Protein AF-A0A1I4F0L1-F1 (afdb_monomer_lite)

Sequence (106 aa):
MKKIIIKILAKFIELRTKWRGNLPHFRRAVRKAERLASGNGNQKGKRTYVYFIGGKYRTLNRKDIQALKNAGVLKRNMNVAAMSKICLYDTLTKVNSHPQFKKAKL

Structure (mmCIF, N/CA/C/O backbone):
data_AF-A0A1I4F0L1-F1
#
_entry.id   AF-A0A1I4F0L1-F1
#
loop_
_atom_site.group_PDB
_atom_site.id
_atom_site.type_symbol
_atom_site.label_atom_id
_atom_site.label_alt_id
_atom_site.label_comp_id
_atom_site.label_asym_id
_atom_site.label_entity_id
_atom_site.label_seq_id
_atom_site.pdbx_PDB_ins_code
_atom_site.Cartn_x
_atom_site.Cartn_y
_atom_site.Cartn_z
_atom_site.occupancy
_atom_site.B_iso_or_equiv
_atom_site.auth_seq_id
_atom_site.auth_comp_id
_atom_site.auth_asym_id
_atom_site.auth_atom_id
_atom_site.pdbx_PDB_model_num
ATOM 1 N N . MET A 1 1 ? -21.533 -31.448 -3.443 1.00 60.84 1 MET A N 1
ATOM 2 C CA . MET A 1 1 ? -21.888 -30.174 -4.121 1.00 60.84 1 MET A CA 1
ATOM 3 C C . MET A 1 1 ? -21.211 -28.931 -3.527 1.00 60.84 1 MET A C 1
ATOM 5 O O . MET A 1 1 ? -20.492 -28.269 -4.264 1.00 60.84 1 MET A O 1
ATOM 9 N N . LYS A 1 2 ? -21.318 -28.636 -2.217 1.00 70.12 2 LYS A N 1
ATOM 10 C CA . LYS A 1 2 ? -20.680 -27.446 -1.589 1.00 70.12 2 LYS A CA 1
ATOM 11 C C . LYS A 1 2 ? -19.169 -27.300 -1.867 1.00 70.12 2 LYS A C 1
ATOM 13 O O . LYS A 1 2 ? -18.706 -26.212 -2.187 1.00 70.12 2 LYS A O 1
ATOM 18 N N . LYS A 1 3 ? -18.405 -28.402 -1.828 1.00 78.19 3 LYS A N 1
ATOM 19 C CA . LYS A 1 3 ? -16.950 -28.402 -2.100 1.00 78.19 3 LYS A CA 1
ATOM 20 C C . LYS A 1 3 ? -16.591 -28.001 -3.542 1.00 78.19 3 LYS A C 1
ATOM 22 O O . LYS A 1 3 ? -15.568 -27.360 -3.750 1.00 78.19 3 LYS A O 1
ATOM 27 N N . ILE A 1 4 ? -17.423 -28.356 -4.525 1.00 84.94 4 ILE A N 1
ATOM 28 C CA . ILE A 1 4 ? -17.203 -28.013 -5.941 1.00 84.94 4 ILE A CA 1
ATOM 29 C C . ILE A 1 4 ? -17.465 -26.519 -6.160 1.00 84.94 4 ILE A C 1
ATOM 31 O O . ILE A 1 4 ? -16.632 -25.836 -6.744 1.00 84.94 4 ILE A O 1
ATOM 35 N N . ILE A 1 5 ? -18.557 -25.992 -5.596 1.00 85.50 5 ILE A N 1
ATOM 36 C CA . ILE A 1 5 ? -18.886 -24.559 -5.647 1.00 85.50 5 ILE A CA 1
ATOM 37 C C . ILE A 1 5 ? -17.767 -23.718 -5.013 1.00 85.50 5 ILE A C 1
ATOM 39 O O . ILE A 1 5 ? -17.330 -22.732 -5.602 1.00 85.50 5 ILE A O 1
ATOM 43 N N . ILE A 1 6 ? -17.236 -24.141 -3.858 1.00 86.88 6 ILE A N 1
ATOM 44 C CA . ILE A 1 6 ? -16.102 -23.466 -3.206 1.00 86.88 6 ILE A CA 1
ATOM 45 C C . ILE A 1 6 ? -14.856 -23.470 -4.104 1.00 86.88 6 ILE A C 1
ATOM 47 O O . ILE A 1 6 ? -14.212 -22.433 -4.243 1.00 86.88 6 ILE A O 1
ATOM 51 N N . LYS A 1 7 ? -14.525 -24.597 -4.752 1.00 86.44 7 LYS A N 1
ATOM 52 C CA . LYS A 1 7 ? -13.385 -24.676 -5.685 1.00 86.44 7 LYS A CA 1
ATOM 53 C C . LYS A 1 7 ? -13.552 -23.734 -6.880 1.00 86.44 7 LYS A C 1
ATOM 55 O O . LYS A 1 7 ? -12.600 -23.053 -7.251 1.00 86.44 7 LYS A O 1
ATOM 60 N N . ILE A 1 8 ? -14.754 -23.664 -7.449 1.00 87.00 8 ILE A N 1
ATOM 61 C CA . ILE A 1 8 ? -15.066 -22.773 -8.572 1.00 87.00 8 ILE A CA 1
ATOM 62 C C . ILE A 1 8 ? -14.930 -21.303 -8.146 1.00 87.00 8 ILE A C 1
ATOM 64 O O . ILE A 1 8 ? -14.223 -20.538 -8.800 1.00 87.00 8 ILE A O 1
ATOM 68 N N . LEU A 1 9 ? -15.525 -20.909 -7.015 1.00 84.50 9 LEU A N 1
ATOM 69 C CA . LEU A 1 9 ? -15.406 -19.548 -6.474 1.00 84.50 9 LEU A CA 1
ATOM 70 C C . LEU A 1 9 ? -13.952 -19.175 -6.169 1.00 84.50 9 LEU A C 1
ATOM 72 O O . LEU A 1 9 ? -13.506 -18.086 -6.534 1.00 84.50 9 LEU A O 1
ATOM 76 N N . ALA A 1 10 ? -13.193 -20.086 -5.557 1.00 81.25 10 ALA A N 1
ATOM 77 C CA . ALA A 1 10 ? -11.769 -19.894 -5.313 1.00 81.25 10 ALA A CA 1
ATOM 78 C C . ALA A 1 10 ? -11.008 -19.672 -6.627 1.00 81.25 10 ALA A C 1
ATOM 80 O O . ALA A 1 10 ? -10.186 -18.759 -6.700 1.00 81.25 10 ALA A O 1
ATOM 81 N N . LYS A 1 11 ? -11.339 -20.419 -7.690 1.00 84.06 11 LYS A N 1
ATOM 82 C CA . LYS A 1 11 ? -10.708 -20.255 -9.004 1.00 84.06 11 LYS A CA 1
ATOM 83 C C . LYS A 1 11 ? -11.012 -18.898 -9.634 1.00 84.06 11 LYS A C 1
ATOM 85 O O . LYS A 1 11 ? -10.104 -18.258 -10.159 1.00 84.06 11 LYS A O 1
ATOM 90 N N . PHE A 1 12 ? -12.248 -18.409 -9.527 1.00 81.75 12 PHE A N 1
ATOM 91 C CA . PHE A 1 12 ? -12.607 -17.061 -9.981 1.00 81.75 12 PHE A CA 1
ATOM 92 C C . PHE A 1 12 ? -11.895 -15.962 -9.184 1.00 81.75 12 PHE A C 1
ATOM 94 O O . PHE A 1 12 ? -11.441 -14.974 -9.767 1.00 81.75 12 PHE A O 1
ATOM 101 N N . ILE A 1 13 ? -11.755 -16.127 -7.866 1.00 77.88 13 ILE A N 1
ATOM 102 C CA . ILE A 1 13 ? -11.001 -15.199 -7.012 1.00 77.88 13 ILE A CA 1
ATOM 103 C C . ILE A 1 13 ? -9.513 -15.214 -7.386 1.00 77.88 13 ILE A C 1
ATOM 105 O O . ILE A 1 13 ? -8.911 -14.146 -7.508 1.00 77.88 13 ILE A O 1
ATOM 109 N N . GLU A 1 14 ? -8.931 -16.391 -7.620 1.00 75.75 14 GLU A N 1
ATOM 110 C CA . GLU A 1 14 ? -7.545 -16.574 -8.063 1.00 75.75 14 GLU A CA 1
ATOM 111 C C . GLU A 1 14 ? -7.307 -15.889 -9.415 1.00 75.75 14 GLU A C 1
ATOM 113 O O . GLU A 1 14 ? -6.420 -15.044 -9.529 1.00 75.75 14 GLU A O 1
ATOM 118 N N . LEU A 1 15 ? -8.149 -16.167 -10.417 1.00 71.88 15 LEU A N 1
ATOM 119 C CA . LEU A 1 15 ? -8.101 -15.533 -11.738 1.00 71.88 15 LEU A CA 1
ATOM 120 C C . LEU A 1 15 ? -8.216 -14.013 -11.627 1.00 71.88 15 LEU A C 1
ATOM 122 O O . LEU A 1 15 ? -7.376 -13.287 -12.155 1.00 71.88 15 LEU A O 1
ATOM 126 N N . ARG A 1 16 ? -9.205 -13.509 -10.886 1.00 69.88 16 ARG A N 1
ATOM 127 C CA . ARG A 1 16 ? -9.387 -12.069 -10.663 1.00 69.88 16 ARG A CA 1
ATOM 128 C C . ARG A 1 16 ? -8.170 -11.440 -9.990 1.00 69.88 16 ARG A C 1
ATOM 130 O O . ARG A 1 16 ? -7.791 -10.325 -10.345 1.00 69.88 16 ARG A O 1
ATOM 137 N N . THR A 1 17 ? -7.564 -12.139 -9.038 1.00 68.38 17 THR A N 1
ATOM 138 C CA . THR A 1 17 ? -6.358 -11.696 -8.334 1.00 68.38 17 THR A CA 1
ATOM 139 C C . THR A 1 17 ? -5.152 -11.686 -9.267 1.00 68.38 17 THR A C 1
ATOM 141 O O . THR A 1 17 ? -4.430 -10.698 -9.288 1.00 68.38 17 THR A O 1
ATOM 144 N N . LYS A 1 18 ? -4.986 -12.706 -10.114 1.00 66.56 18 LYS A N 1
ATOM 145 C CA . LYS A 1 18 ? -3.922 -12.796 -11.124 1.00 66.56 18 LYS A CA 1
ATOM 146 C C . LYS A 1 18 ? -4.034 -11.693 -12.180 1.00 66.56 18 LYS A C 1
ATOM 148 O O . LYS A 1 18 ? -3.045 -11.045 -12.502 1.00 66.56 18 LYS A O 1
ATOM 153 N N . TRP A 1 19 ? -5.245 -11.433 -12.672 1.00 63.50 19 TRP A N 1
ATOM 154 C CA . TRP A 1 19 ? -5.505 -10.385 -13.662 1.00 63.50 19 TRP A CA 1
ATOM 155 C C . TRP A 1 19 ? -5.337 -8.978 -13.090 1.00 63.50 19 TRP A C 1
ATOM 157 O O . TRP A 1 19 ? -4.787 -8.103 -13.752 1.00 63.50 19 TRP A O 1
ATOM 167 N N . ARG A 1 20 ? -5.800 -8.737 -11.858 1.00 66.69 20 ARG A N 1
ATOM 168 C CA . ARG A 1 20 ? -5.722 -7.408 -11.232 1.00 66.69 20 ARG A CA 1
ATOM 169 C C . ARG A 1 20 ? -4.405 -7.152 -10.508 1.00 66.69 20 ARG A C 1
ATOM 171 O O . ARG A 1 20 ? -4.068 -5.991 -10.304 1.00 66.69 20 ARG A O 1
ATOM 178 N N . GLY A 1 21 ? -3.678 -8.204 -10.148 1.00 70.56 21 GLY A N 1
ATOM 179 C CA . GLY A 1 21 ? -2.332 -8.195 -9.576 1.00 70.56 21 GLY A CA 1
ATOM 180 C C . GLY A 1 21 ? -1.234 -8.124 -10.639 1.00 70.56 21 GLY A C 1
ATOM 181 O O . GLY A 1 21 ? -0.170 -8.716 -10.471 1.00 70.56 21 GLY A O 1
ATOM 182 N N . ASN A 1 22 ? -1.515 -7.463 -11.765 1.00 80.31 22 ASN A N 1
ATOM 183 C CA . ASN A 1 22 ? -0.576 -7.329 -12.868 1.00 80.31 22 ASN A CA 1
ATOM 184 C C . ASN A 1 22 ? 0.289 -6.060 -12.740 1.00 80.31 22 ASN A C 1
ATOM 186 O O . ASN A 1 22 ? -0.060 -5.070 -12.085 1.00 80.31 22 ASN A O 1
ATOM 190 N N . LEU A 1 23 ? 1.424 -6.082 -13.436 1.00 82.38 23 LEU A N 1
ATOM 191 C CA . LEU A 1 23 ? 2.408 -5.005 -13.437 1.00 82.38 23 LEU A CA 1
ATOM 192 C C . LEU A 1 23 ? 1.856 -3.630 -13.850 1.00 82.38 23 LEU A C 1
ATOM 194 O O . LEU A 1 23 ? 2.175 -2.639 -13.186 1.00 82.38 23 LEU A O 1
ATOM 198 N N . PRO A 1 24 ? 1.040 -3.513 -14.919 1.00 86.00 24 PRO A N 1
ATOM 199 C CA . PRO A 1 24 ? 0.525 -2.216 -15.344 1.00 86.00 24 PRO A CA 1
ATOM 200 C C . PRO A 1 24 ? -0.330 -1.530 -14.277 1.00 86.00 24 PRO A C 1
ATOM 202 O O . PRO A 1 24 ? -0.197 -0.322 -14.065 1.00 86.00 24 PRO A O 1
ATOM 205 N N . HIS A 1 25 ? -1.186 -2.276 -13.572 1.00 87.12 25 HIS A N 1
ATOM 206 C CA . HIS A 1 25 ? -2.002 -1.707 -12.500 1.00 87.12 25 HIS A CA 1
ATOM 207 C C . HIS A 1 25 ? -1.154 -1.291 -11.299 1.00 87.12 25 HIS A C 1
ATOM 209 O O . HIS A 1 25 ? -1.407 -0.230 -10.725 1.00 87.12 25 HIS A O 1
ATOM 215 N N . PHE A 1 26 ? -0.119 -2.067 -10.970 1.00 88.75 26 PHE A N 1
ATOM 216 C CA . PHE A 1 26 ? 0.835 -1.690 -9.936 1.00 88.75 26 PHE A CA 1
ATOM 217 C C . PHE A 1 26 ? 1.563 -0.386 -10.287 1.00 88.75 26 PHE A C 1
ATOM 219 O O . PHE A 1 26 ? 1.530 0.557 -9.501 1.00 88.75 26 PHE A O 1
ATOM 226 N N . ARG A 1 27 ? 2.127 -0.270 -11.499 1.00 89.12 27 ARG A N 1
ATOM 227 C CA . ARG A 1 27 ? 2.796 0.962 -11.967 1.00 89.12 27 ARG A CA 1
ATOM 228 C C . ARG A 1 27 ? 1.868 2.174 -11.900 1.00 89.12 27 ARG A C 1
ATOM 230 O O . ARG A 1 27 ? 2.278 3.242 -11.454 1.00 89.12 27 ARG A O 1
ATOM 237 N N . ARG A 1 28 ? 0.602 2.020 -12.304 1.00 90.62 28 ARG A N 1
ATOM 238 C CA . ARG A 1 28 ? -0.408 3.088 -12.193 1.00 90.62 28 ARG A CA 1
ATOM 239 C C . ARG A 1 28 ? -0.647 3.499 -10.737 1.00 90.62 28 ARG A C 1
ATOM 241 O O . ARG A 1 28 ? -0.762 4.691 -10.461 1.00 90.62 28 ARG A O 1
ATOM 248 N N . ALA A 1 29 ? -0.698 2.540 -9.814 1.00 91.06 29 ALA A N 1
ATOM 249 C CA . ALA A 1 29 ? -0.839 2.821 -8.389 1.00 91.06 29 ALA A CA 1
ATOM 250 C C . ALA A 1 29 ? 0.400 3.528 -7.817 1.00 91.06 29 ALA A C 1
ATOM 252 O O . ALA A 1 29 ? 0.239 4.509 -7.100 1.00 91.06 29 ALA A O 1
ATOM 253 N N . VAL A 1 30 ? 1.613 3.111 -8.188 1.00 91.12 30 VAL A N 1
ATOM 254 C CA . VAL A 1 30 ? 2.860 3.783 -7.780 1.00 91.12 30 VAL A CA 1
ATOM 255 C C . VAL A 1 30 ? 2.892 5.229 -8.269 1.00 91.12 30 VAL A C 1
ATOM 257 O O . VAL A 1 30 ? 3.061 6.132 -7.460 1.00 91.12 30 VAL A O 1
ATOM 260 N N . ARG A 1 31 ? 2.620 5.485 -9.556 1.00 90.62 31 ARG A N 1
ATOM 261 C CA . ARG A 1 31 ? 2.548 6.862 -10.086 1.00 90.62 31 ARG A CA 1
ATOM 262 C C . ARG A 1 31 ? 1.516 7.708 -9.349 1.00 90.62 31 ARG A C 1
ATOM 264 O O . ARG A 1 31 ? 1.747 8.880 -9.074 1.00 90.62 31 ARG A O 1
ATOM 271 N N . LYS A 1 32 ? 0.363 7.117 -9.017 1.00 89.88 32 LYS A N 1
ATOM 272 C CA . LYS A 1 32 ? -0.661 7.794 -8.218 1.00 89.88 32 LYS A CA 1
ATOM 273 C C . LYS A 1 32 ? -0.149 8.102 -6.807 1.00 89.88 32 LYS A C 1
ATOM 275 O O . LYS A 1 32 ? -0.429 9.191 -6.321 1.00 89.88 32 LYS A O 1
ATOM 280 N N . ALA A 1 33 ? 0.575 7.180 -6.171 1.00 89.88 33 ALA A N 1
ATOM 281 C CA . ALA A 1 33 ? 1.171 7.387 -4.853 1.00 89.88 33 ALA A CA 1
ATOM 282 C C . ALA A 1 33 ? 2.213 8.511 -4.879 1.00 89.88 33 ALA A C 1
ATOM 284 O O . ALA A 1 33 ? 2.120 9.419 -4.063 1.00 89.88 33 ALA A O 1
ATOM 285 N N . GLU A 1 34 ? 3.126 8.501 -5.852 1.00 88.94 34 GLU A N 1
ATOM 286 C CA . GLU A 1 34 ? 4.124 9.560 -6.050 1.00 88.94 34 GLU A CA 1
ATOM 287 C C . GLU A 1 34 ? 3.460 10.917 -6.286 1.00 88.94 34 GLU A C 1
ATOM 289 O O . GLU A 1 34 ? 3.819 11.887 -5.634 1.00 88.94 34 GLU A O 1
ATOM 294 N N . ARG A 1 35 ? 2.416 10.983 -7.124 1.00 86.81 35 ARG A N 1
ATOM 295 C CA . ARG A 1 35 ? 1.664 12.227 -7.360 1.00 86.81 35 ARG A CA 1
ATOM 296 C C . ARG A 1 35 ? 0.971 12.751 -6.096 1.00 86.81 35 ARG A C 1
ATOM 298 O O . ARG A 1 35 ? 0.870 13.959 -5.901 1.00 86.81 35 ARG A O 1
ATOM 305 N N . LEU A 1 36 ? 0.449 11.855 -5.256 1.00 85.19 36 LEU A N 1
ATOM 306 C CA . LEU A 1 36 ? -0.161 12.224 -3.974 1.00 85.19 36 LEU A CA 1
ATOM 307 C C . LEU A 1 36 ? 0.896 12.676 -2.957 1.00 85.19 36 LEU A C 1
ATOM 309 O O . LEU A 1 36 ? 0.633 13.597 -2.190 1.00 85.19 36 LEU A O 1
ATOM 313 N N . ALA A 1 37 ? 2.079 12.059 -2.974 1.00 85.94 37 ALA A N 1
ATOM 314 C CA . ALA A 1 37 ? 3.195 12.419 -2.109 1.00 85.94 37 ALA A CA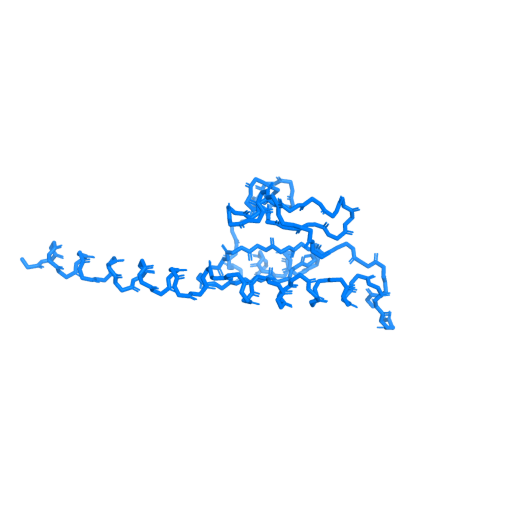 1
ATOM 315 C C . ALA A 1 37 ? 3.850 13.747 -2.520 1.00 85.94 37 ALA A C 1
ATOM 317 O O . ALA A 1 37 ? 4.135 14.568 -1.650 1.00 85.94 37 ALA A O 1
ATOM 318 N N . SER A 1 38 ? 4.036 13.993 -3.821 1.00 80.12 38 SER A N 1
ATOM 319 C CA . SER A 1 38 ? 4.550 15.261 -4.353 1.00 80.12 38 SER A CA 1
ATOM 320 C C . SER A 1 38 ? 3.560 16.405 -4.103 1.00 80.12 38 SER A C 1
ATOM 322 O O . SER A 1 38 ? 3.951 17.468 -3.629 1.00 80.12 38 SER A O 1
ATOM 324 N N . GLY A 1 39 ? 2.269 16.122 -4.315 1.00 67.31 39 GLY A N 1
ATOM 325 C CA . GLY A 1 39 ? 1.104 16.907 -3.914 1.00 67.31 39 GLY A CA 1
ATOM 326 C C . GLY A 1 39 ? 0.896 18.257 -4.611 1.00 67.31 39 GLY A C 1
ATOM 327 O O . GLY A 1 39 ? 1.834 18.904 -5.052 1.00 67.31 39 GLY A O 1
ATOM 328 N N . ASN A 1 40 ? -0.373 18.685 -4.623 1.00 53.31 40 ASN A N 1
ATOM 329 C CA . ASN A 1 40 ? -0.846 20.068 -4.760 1.00 53.31 40 ASN A CA 1
ATOM 330 C C . ASN A 1 40 ? -1.866 20.305 -3.617 1.00 53.31 40 ASN A C 1
ATOM 332 O O . ASN A 1 40 ? -2.696 19.432 -3.351 1.00 53.31 40 ASN A O 1
ATOM 336 N N . GLY A 1 41 ? -1.807 21.444 -2.913 1.00 56.41 41 GLY A N 1
ATOM 337 C CA . GLY A 1 41 ? -2.747 21.802 -1.828 1.00 56.41 41 GLY A CA 1
ATOM 338 C C . GLY A 1 41 ? -2.602 21.008 -0.508 1.00 56.41 41 GLY A C 1
ATOM 339 O O . GLY A 1 41 ? -1.521 20.529 -0.172 1.00 56.41 41 GLY A O 1
ATOM 340 N N . ASN A 1 42 ? -3.700 20.834 0.248 1.00 55.25 42 ASN A N 1
ATOM 341 C CA . ASN A 1 42 ? -3.766 20.273 1.624 1.00 55.25 42 ASN A CA 1
ATOM 342 C C . ASN A 1 42 ? -3.235 18.825 1.820 1.00 55.25 42 ASN A C 1
ATOM 344 O O . ASN A 1 42 ? -3.269 18.275 2.932 1.00 55.25 42 ASN A O 1
ATOM 348 N N . GLN A 1 43 ? -2.767 18.161 0.760 1.00 54.25 43 GLN A N 1
ATOM 349 C CA . GLN A 1 43 ? -2.168 16.819 0.800 1.00 54.25 43 GLN A CA 1
ATOM 350 C C . GLN A 1 43 ? -0.669 16.784 0.456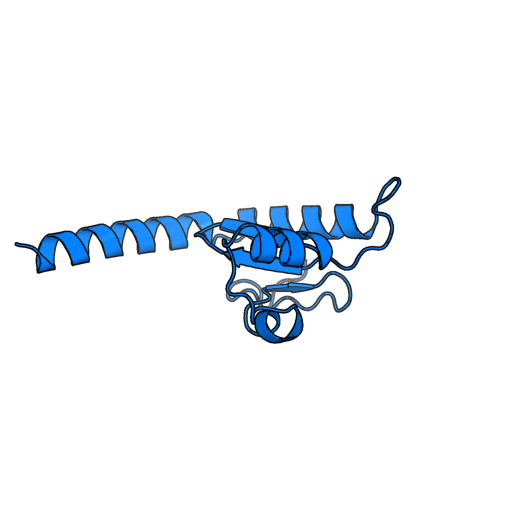 1.00 54.25 43 GLN A C 1
ATOM 352 O O . GLN A 1 43 ? -0.097 15.697 0.435 1.00 54.25 43 GLN A O 1
ATOM 357 N N . LYS A 1 44 ? -0.025 17.943 0.262 1.00 60.06 44 LYS A N 1
ATOM 358 C CA . LYS A 1 44 ? 1.412 18.059 -0.031 1.00 60.06 44 LYS A CA 1
ATOM 359 C C . LYS A 1 44 ? 2.281 17.284 0.968 1.00 60.06 44 LYS A C 1
ATOM 361 O O . LYS A 1 44 ? 2.078 17.381 2.178 1.00 60.06 44 LYS A O 1
ATOM 366 N N . GLY A 1 45 ? 3.237 16.507 0.453 1.00 64.81 45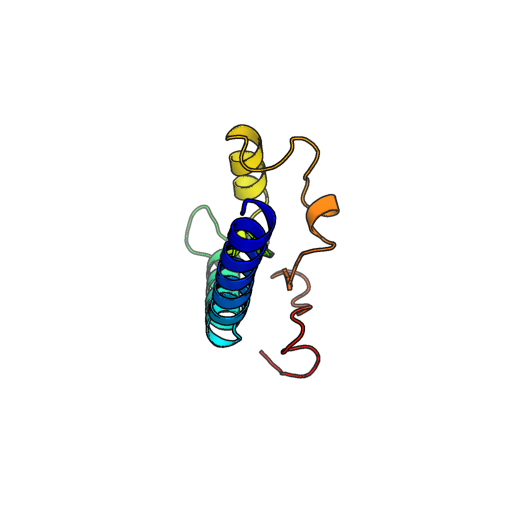 GLY A N 1
ATOM 367 C CA . GLY A 1 45 ? 4.287 15.862 1.247 1.00 64.81 45 GLY A CA 1
ATOM 368 C C . GLY A 1 45 ? 3.849 14.661 2.088 1.00 64.81 45 GLY A C 1
ATOM 369 O O . GLY A 1 45 ? 4.589 14.235 2.975 1.00 64.81 45 GLY A O 1
ATOM 370 N N . LYS A 1 46 ? 2.651 14.099 1.877 1.00 81.12 46 LYS A N 1
ATOM 371 C CA . LYS A 1 46 ? 2.176 12.977 2.703 1.00 81.12 46 LYS A CA 1
ATOM 372 C C . LYS A 1 46 ? 2.694 11.642 2.177 1.00 81.12 46 LYS A C 1
ATOM 374 O O . LYS A 1 46 ? 2.363 11.219 1.070 1.00 81.12 46 LYS A O 1
ATOM 379 N N . ARG A 1 47 ? 3.442 10.935 3.032 1.00 89.25 47 ARG A N 1
ATOM 380 C CA . ARG A 1 47 ? 3.877 9.551 2.791 1.00 89.25 47 ARG A CA 1
ATOM 381 C C . ARG A 1 47 ? 2.674 8.676 2.441 1.00 89.25 47 ARG A C 1
ATOM 383 O O . ARG A 1 47 ? 1.705 8.596 3.204 1.00 89.25 47 ARG A O 1
ATOM 390 N N . THR A 1 48 ? 2.752 8.045 1.277 1.00 91.62 48 THR A N 1
ATOM 391 C CA . THR A 1 48 ? 1.694 7.220 0.704 1.00 91.62 48 THR A CA 1
ATOM 392 C C . THR A 1 48 ? 2.236 5.821 0.447 1.00 91.62 48 THR A C 1
ATOM 394 O O . THR A 1 48 ? 3.392 5.630 0.080 1.00 91.62 48 THR A O 1
ATOM 397 N N . TYR A 1 49 ? 1.382 4.829 0.651 1.00 92.62 49 TYR A N 1
ATOM 398 C CA . TYR A 1 49 ? 1.719 3.419 0.564 1.00 92.62 49 TYR A CA 1
ATOM 399 C C . TYR A 1 49 ? 0.865 2.748 -0.507 1.00 92.62 49 TYR A C 1
ATOM 401 O O . TYR A 1 49 ? -0.310 3.087 -0.680 1.00 92.62 49 TYR A O 1
ATOM 409 N N . VAL A 1 50 ? 1.429 1.768 -1.203 1.00 93.00 50 VAL A N 1
ATOM 410 C CA . VAL A 1 50 ? 0.708 0.923 -2.156 1.00 93.00 50 VAL A CA 1
ATOM 411 C C . VAL A 1 50 ? 0.541 -0.463 -1.556 1.00 93.00 50 VAL A C 1
ATOM 413 O O . VAL A 1 50 ? 1.515 -1.143 -1.242 1.00 93.00 50 VAL A O 1
ATOM 416 N N . TYR A 1 51 ? -0.706 -0.907 -1.462 1.00 92.31 51 TYR A N 1
ATOM 417 C CA . TYR A 1 51 ? -1.074 -2.244 -1.005 1.00 92.31 51 TYR A CA 1
ATOM 418 C C . TYR A 1 51 ? -1.887 -2.964 -2.074 1.00 92.31 51 TYR A C 1
ATOM 420 O O . TYR A 1 51 ? -2.568 -2.318 -2.869 1.00 92.31 51 TYR A O 1
ATOM 428 N N . PHE A 1 52 ? -1.895 -4.295 -2.065 1.00 89.31 52 PHE A N 1
ATOM 429 C CA . PHE A 1 52 ? -2.838 -5.082 -2.861 1.00 89.31 52 PHE A CA 1
ATOM 430 C C . PHE A 1 52 ? -3.932 -5.656 -1.953 1.00 89.31 52 PHE A C 1
ATOM 432 O O . PHE A 1 52 ? -3.734 -6.662 -1.282 1.00 89.31 52 PHE A O 1
ATOM 439 N N . ILE A 1 53 ? -5.083 -4.977 -1.889 1.00 86.81 53 ILE A N 1
ATOM 440 C CA . ILE A 1 53 ? -6.176 -5.290 -0.951 1.00 86.81 53 ILE A CA 1
ATOM 441 C C . ILE A 1 53 ? -7.497 -5.374 -1.716 1.00 86.81 53 ILE A C 1
ATOM 443 O O . ILE A 1 53 ? -7.823 -4.503 -2.528 1.00 86.81 53 ILE A O 1
ATOM 447 N N . GLY A 1 54 ? -8.278 -6.428 -1.458 1.00 81.44 54 GLY A N 1
ATOM 448 C CA . GLY A 1 54 ? -9.561 -6.657 -2.134 1.00 81.44 54 GLY A CA 1
ATOM 449 C C . GLY A 1 54 ? -9.411 -6.903 -3.641 1.00 81.44 54 GLY A C 1
ATOM 450 O O . GLY A 1 54 ? -10.264 -6.492 -4.433 1.00 81.44 54 GLY A O 1
ATOM 451 N N . GLY A 1 55 ? -8.288 -7.507 -4.046 1.00 82.25 55 GLY A N 1
ATOM 452 C CA . GLY A 1 55 ? -7.968 -7.800 -5.442 1.00 82.25 55 GLY A CA 1
ATOM 453 C C . GLY A 1 55 ? -7.677 -6.561 -6.289 1.00 82.25 55 GLY A C 1
ATOM 454 O O . GLY A 1 55 ? -7.918 -6.591 -7.492 1.00 82.25 55 GLY A O 1
ATOM 455 N N . LYS A 1 56 ? -7.251 -5.440 -5.692 1.00 87.12 56 LYS A N 1
ATOM 456 C CA . LYS A 1 56 ? -6.853 -4.221 -6.414 1.00 87.12 56 LYS A CA 1
ATOM 457 C C . LYS A 1 56 ? -5.661 -3.566 -5.718 1.00 87.12 56 LYS A C 1
ATOM 459 O O . LYS A 1 56 ? -5.575 -3.598 -4.490 1.00 87.12 56 LYS A O 1
ATOM 464 N N . TYR A 1 57 ? -4.803 -2.893 -6.483 1.00 91.69 57 TYR A N 1
ATOM 465 C CA . TYR A 1 57 ? -3.810 -1.994 -5.897 1.00 91.69 57 TYR A CA 1
ATOM 466 C C . TYR A 1 57 ? -4.494 -0.746 -5.336 1.00 91.69 57 TYR A C 1
ATOM 468 O O . TYR A 1 57 ? -5.264 -0.072 -6.025 1.00 91.69 57 TYR A O 1
ATOM 476 N N . ARG A 1 58 ? -4.230 -0.454 -4.067 1.00 91.50 58 ARG A N 1
ATOM 477 C CA . ARG A 1 58 ? -4.775 0.667 -3.307 1.00 91.50 58 ARG A CA 1
ATOM 478 C C . ARG A 1 58 ? -3.618 1.551 -2.866 1.00 91.50 58 ARG A C 1
ATOM 480 O O . ARG A 1 58 ? -2.693 1.077 -2.218 1.00 91.50 58 ARG A O 1
ATOM 487 N N . THR A 1 59 ? -3.703 2.829 -3.208 1.00 92.88 59 THR A N 1
ATOM 488 C CA . THR A 1 59 ? -2.840 3.891 -2.683 1.00 92.88 59 THR A CA 1
ATOM 489 C C . THR A 1 59 ? -3.489 4.468 -1.438 1.00 92.88 59 THR A C 1
ATOM 491 O O . THR A 1 59 ? -4.585 5.019 -1.555 1.00 92.88 59 THR A O 1
ATOM 494 N N . LEU A 1 60 ? -2.853 4.318 -0.282 1.00 91.75 60 LEU A N 1
ATOM 495 C CA . LEU A 1 60 ? -3.388 4.748 1.007 1.00 91.75 60 LEU A CA 1
ATOM 496 C C . LEU A 1 60 ? -2.335 5.543 1.770 1.00 91.75 60 LEU A C 1
ATOM 498 O O . LEU A 1 60 ? -1.172 5.151 1.815 1.00 91.75 60 LEU A O 1
ATOM 502 N N . ASN A 1 61 ? -2.750 6.620 2.420 1.00 90.50 61 ASN A N 1
ATOM 503 C CA . ASN A 1 61 ? -1.961 7.306 3.439 1.00 90.50 61 ASN A CA 1
ATOM 504 C C . ASN A 1 61 ? -2.429 6.891 4.854 1.00 90.50 61 ASN A C 1
ATOM 506 O O . ASN A 1 61 ? -3.382 6.126 5.027 1.00 90.50 61 ASN A O 1
ATOM 510 N N . ARG A 1 62 ? -1.772 7.408 5.900 1.00 89.62 62 ARG A N 1
ATOM 511 C CA . ARG A 1 62 ? -2.136 7.106 7.299 1.00 89.62 62 ARG A CA 1
ATOM 512 C C . ARG A 1 62 ? -3.582 7.491 7.648 1.00 89.62 62 ARG A C 1
ATOM 514 O O . ARG A 1 62 ? -4.226 6.761 8.399 1.00 89.62 62 ARG A O 1
ATOM 521 N N . LYS A 1 63 ? -4.090 8.612 7.124 1.00 89.19 63 LYS A N 1
ATOM 522 C CA . LYS A 1 63 ? -5.473 9.061 7.360 1.00 89.19 63 LYS A CA 1
ATOM 523 C C . LYS A 1 63 ? -6.475 8.140 6.670 1.00 89.19 63 LYS A C 1
ATOM 525 O O . LYS A 1 63 ? -7.467 7.783 7.291 1.00 89.19 63 LYS A O 1
ATOM 530 N N . ASP A 1 64 ? -6.182 7.692 5.4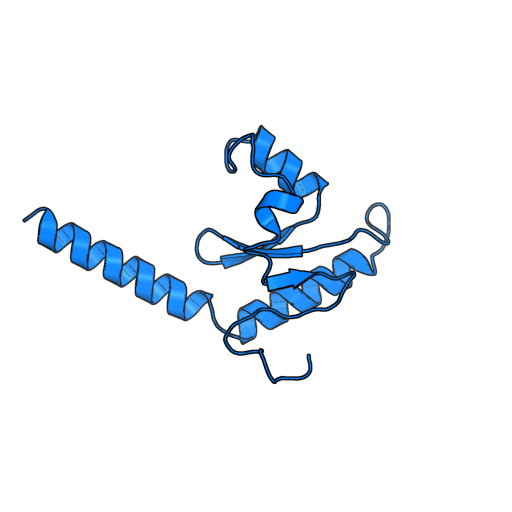52 1.00 89.81 64 ASP A N 1
ATOM 531 C CA . ASP A 1 64 ? -7.026 6.743 4.721 1.00 89.81 64 ASP A CA 1
ATOM 532 C C . ASP A 1 64 ? -7.102 5.405 5.461 1.00 89.81 64 ASP A C 1
ATOM 534 O O . ASP A 1 64 ? -8.179 4.836 5.609 1.00 89.81 64 ASP A O 1
ATOM 538 N N . ILE A 1 65 ? -5.970 4.918 5.985 1.00 90.38 65 ILE A N 1
ATOM 539 C CA . ILE A 1 65 ? -5.938 3.705 6.813 1.00 90.38 65 ILE A CA 1
ATOM 540 C C . ILE A 1 65 ? -6.810 3.898 8.056 1.00 90.38 65 ILE A C 1
ATOM 542 O O . ILE A 1 65 ? -7.620 3.031 8.371 1.00 90.38 65 ILE A O 1
ATOM 546 N N . GLN A 1 66 ? -6.703 5.042 8.737 1.00 91.12 66 GLN A N 1
ATOM 547 C CA . GLN A 1 66 ? -7.542 5.333 9.899 1.00 91.12 66 GLN A CA 1
ATOM 548 C C . GLN A 1 66 ? -9.033 5.416 9.535 1.00 91.12 66 GLN A C 1
ATOM 550 O O . GLN A 1 66 ? -9.860 4.860 10.253 1.00 91.12 66 GLN A O 1
ATOM 555 N N . ALA A 1 67 ? -9.379 6.036 8.407 1.00 90.75 67 ALA A N 1
ATOM 556 C CA . ALA A 1 67 ? -10.752 6.098 7.916 1.00 90.75 67 ALA A CA 1
ATOM 557 C C . ALA A 1 67 ? -11.306 4.697 7.612 1.00 90.75 67 ALA A C 1
ATOM 559 O O . ALA A 1 67 ? -12.416 4.373 8.020 1.00 90.75 67 ALA A O 1
ATOM 560 N N . LEU A 1 68 ? -10.512 3.826 6.980 1.00 89.69 68 LEU A N 1
ATOM 561 C CA . LEU A 1 68 ? -10.896 2.438 6.703 1.00 89.69 68 LEU A CA 1
ATOM 562 C C . LEU A 1 68 ? -11.080 1.603 7.976 1.00 89.69 68 LEU A C 1
ATOM 564 O O . LEU A 1 68 ? -11.934 0.718 8.000 1.00 89.69 68 LEU A O 1
ATOM 568 N N . LYS A 1 69 ? -10.309 1.877 9.033 1.00 91.31 69 LYS A N 1
ATOM 569 C CA . LYS A 1 69 ? -10.527 1.262 10.351 1.00 91.31 69 LYS A CA 1
ATOM 570 C C . LYS A 1 69 ? -11.841 1.725 10.968 1.00 91.31 69 LYS A C 1
ATOM 572 O O . LYS A 1 69 ? -12.602 0.900 11.459 1.00 91.31 69 LYS A O 1
ATOM 577 N N . ASN A 1 70 ? -12.101 3.032 10.933 1.00 90.81 70 ASN A N 1
ATOM 578 C CA . ASN A 1 70 ? -13.324 3.613 11.484 1.00 90.81 70 ASN A CA 1
ATOM 579 C C . ASN A 1 70 ? -14.567 3.111 10.728 1.00 90.81 70 ASN A C 1
ATOM 581 O O . ASN A 1 70 ? -15.590 2.850 11.346 1.00 90.81 70 ASN A O 1
ATOM 585 N N . ALA A 1 71 ? -14.446 2.891 9.416 1.00 89.19 71 ALA A N 1
ATOM 586 C CA . ALA A 1 71 ? -15.488 2.310 8.572 1.00 89.19 71 ALA A CA 1
ATOM 587 C C . ALA A 1 71 ? -15.641 0.779 8.712 1.00 89.19 71 ALA A C 1
ATOM 589 O O . ALA A 1 71 ? -16.450 0.182 8.009 1.00 89.19 71 ALA A O 1
ATOM 590 N N . GLY A 1 72 ? -14.837 0.113 9.551 1.00 87.62 72 GLY A N 1
ATOM 591 C CA . GLY A 1 72 ? -14.904 -1.339 9.757 1.00 87.62 72 GLY A CA 1
ATOM 592 C C . GLY A 1 72 ? -14.346 -2.194 8.609 1.00 87.62 72 GLY A C 1
ATOM 593 O O . GLY A 1 72 ? -14.449 -3.416 8.654 1.00 87.62 72 GLY A O 1
ATOM 594 N N . VAL A 1 73 ? -13.718 -1.587 7.596 1.00 87.12 73 VAL A N 1
ATOM 595 C CA . VAL A 1 73 ? -13.112 -2.307 6.458 1.00 87.12 73 VAL A CA 1
ATOM 596 C C . VAL A 1 73 ? -11.804 -2.991 6.864 1.00 87.12 73 VAL A C 1
ATOM 598 O O . VAL A 1 73 ? -11.465 -4.060 6.356 1.00 87.12 73 VAL A O 1
ATOM 601 N N . LEU A 1 74 ? -11.052 -2.377 7.780 1.00 87.12 74 LEU A N 1
ATOM 602 C CA . LEU A 1 74 ? -9.843 -2.943 8.375 1.00 87.12 74 LEU A CA 1
ATOM 603 C C . LEU A 1 74 ? -10.074 -3.243 9.856 1.00 87.12 74 LEU A C 1
ATOM 605 O O . LEU A 1 74 ? -10.769 -2.503 10.551 1.00 87.12 74 LEU A O 1
ATOM 609 N N . LYS A 1 75 ? -9.429 -4.299 10.368 1.00 87.38 75 LYS A N 1
ATOM 610 C CA . LYS A 1 75 ? -9.450 -4.601 11.806 1.00 87.38 75 LYS A CA 1
ATOM 611 C C . LYS A 1 75 ? -8.881 -3.423 12.608 1.00 87.38 75 LYS A C 1
ATOM 613 O O . LYS A 1 75 ? -7.927 -2.772 12.181 1.00 87.38 75 LYS A O 1
ATOM 618 N N . ARG A 1 76 ? -9.410 -3.182 13.813 1.00 87.06 76 ARG A N 1
ATOM 619 C CA . ARG A 1 76 ? -8.994 -2.056 14.679 1.00 87.06 76 ARG A CA 1
ATOM 620 C C . ARG A 1 76 ? -7.498 -2.060 15.029 1.00 87.06 76 ARG A C 1
ATOM 622 O O . ARG A 1 76 ? -6.919 -0.992 15.225 1.00 87.06 76 ARG A O 1
ATOM 629 N N . ASN A 1 77 ? -6.859 -3.228 15.050 1.00 87.50 77 ASN A N 1
ATOM 630 C CA . ASN A 1 77 ? -5.426 -3.389 15.316 1.00 87.50 77 ASN A CA 1
ATOM 631 C C . ASN A 1 77 ? -4.524 -3.198 14.078 1.00 87.50 77 ASN A C 1
ATOM 633 O O . ASN A 1 77 ? -3.304 -3.168 14.216 1.00 87.50 77 ASN A O 1
ATOM 637 N N . MET A 1 78 ? -5.085 -3.033 12.876 1.00 85.69 78 MET A N 1
ATOM 638 C CA . MET A 1 78 ? -4.308 -2.812 11.654 1.00 85.69 78 MET A CA 1
ATOM 639 C C . MET A 1 78 ? -3.830 -1.360 11.590 1.00 85.69 78 MET A C 1
ATOM 641 O O . MET A 1 78 ? -4.561 -0.471 11.164 1.00 85.69 78 MET A O 1
ATOM 645 N N . ASN A 1 79 ? -2.607 -1.102 12.048 1.00 88.25 79 ASN A N 1
ATOM 646 C CA . ASN A 1 79 ? -1.918 0.178 11.871 1.00 88.25 79 ASN A CA 1
ATOM 647 C C . ASN A 1 79 ? -0.901 0.099 10.713 1.00 88.25 79 ASN A C 1
ATOM 649 O O . ASN A 1 79 ? -0.701 -0.957 10.114 1.00 88.25 79 ASN A O 1
ATOM 653 N N . VAL A 1 80 ? -0.243 1.218 10.392 1.00 87.00 80 VAL A N 1
ATOM 654 C CA . VAL A 1 80 ? 0.770 1.272 9.317 1.00 87.00 80 VAL A CA 1
ATOM 655 C C . VAL A 1 80 ? 1.896 0.256 9.551 1.00 87.00 80 VAL A C 1
ATOM 657 O O . VAL A 1 80 ? 2.323 -0.405 8.610 1.00 87.00 80 VAL A O 1
ATOM 660 N N . ALA A 1 81 ? 2.339 0.080 10.800 1.00 88.06 81 ALA A N 1
ATOM 661 C CA . ALA A 1 81 ? 3.383 -0.883 11.146 1.00 88.06 81 ALA A CA 1
ATOM 662 C C . ALA A 1 81 ? 2.936 -2.332 10.884 1.00 88.06 81 ALA A C 1
ATOM 664 O O . ALA A 1 81 ? 3.668 -3.097 10.265 1.00 88.06 81 ALA A O 1
ATOM 665 N N . ALA A 1 82 ? 1.709 -2.697 11.259 1.00 88.12 82 ALA A N 1
ATOM 666 C CA . ALA A 1 82 ? 1.119 -4.000 10.963 1.00 88.12 82 ALA A CA 1
ATOM 667 C C . ALA A 1 82 ? 0.957 -4.220 9.449 1.00 88.12 82 ALA A C 1
ATOM 669 O O . ALA A 1 82 ? 1.197 -5.316 8.948 1.00 88.12 82 ALA A O 1
ATOM 670 N N . MET A 1 83 ? 0.601 -3.166 8.709 1.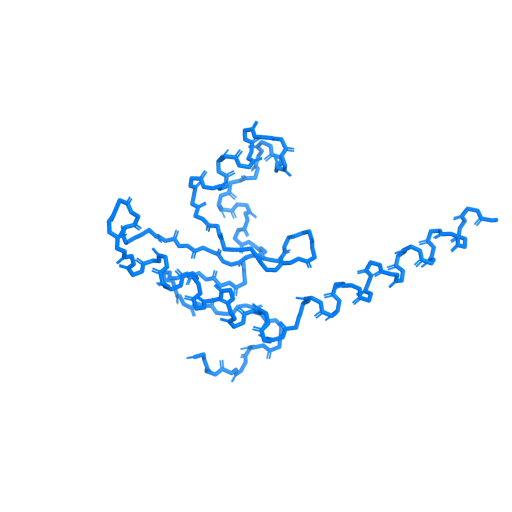00 88.00 83 MET A N 1
ATOM 671 C CA . MET A 1 83 ? 0.451 -3.207 7.253 1.00 88.00 83 MET A CA 1
ATOM 672 C C . MET A 1 83 ? 1.787 -3.209 6.495 1.00 88.00 83 MET A C 1
ATOM 674 O O . MET A 1 83 ? 1.803 -3.587 5.326 1.00 88.00 83 MET A O 1
ATOM 678 N N . SER A 1 84 ? 2.909 -2.856 7.133 1.00 87.62 84 SER A N 1
ATOM 679 C CA . SER A 1 84 ? 4.232 -2.790 6.487 1.00 87.62 84 SER A CA 1
ATOM 680 C C . SER A 1 84 ? 4.636 -4.108 5.817 1.00 87.62 84 SER A C 1
ATOM 682 O O . SER A 1 84 ? 5.179 -4.095 4.717 1.00 87.62 84 SER A O 1
ATOM 684 N N . LYS A 1 85 ? 4.265 -5.248 6.416 1.00 85.75 85 LYS A N 1
ATOM 685 C CA . LYS A 1 85 ? 4.546 -6.601 5.903 1.00 85.75 85 LYS A CA 1
ATOM 686 C C . LYS A 1 85 ? 3.890 -6.899 4.552 1.00 85.75 85 LYS A C 1
ATOM 688 O O . LYS A 1 85 ? 4.367 -7.755 3.819 1.00 85.75 85 LYS A O 1
ATOM 693 N N . ILE A 1 86 ? 2.785 -6.222 4.242 1.00 88.31 86 ILE A N 1
ATOM 694 C CA . ILE A 1 86 ? 2.035 -6.372 2.985 1.00 88.31 86 ILE A CA 1
ATOM 695 C C . ILE A 1 86 ? 2.158 -5.130 2.091 1.00 88.31 86 ILE A C 1
ATOM 697 O O . ILE A 1 86 ? 1.442 -5.001 1.094 1.00 88.31 86 ILE A O 1
ATOM 701 N N . CYS A 1 87 ? 3.031 -4.190 2.462 1.00 90.62 87 CYS A N 1
ATOM 702 C CA . CYS A 1 87 ? 3.311 -2.995 1.685 1.00 90.62 87 CYS A CA 1
ATOM 703 C C . CYS A 1 87 ? 4.132 -3.370 0.451 1.00 90.62 87 CYS A C 1
ATOM 705 O O . CYS A 1 87 ? 5.175 -4.015 0.548 1.00 90.62 87 CYS A O 1
ATOM 707 N N . LEU A 1 88 ? 3.653 -2.960 -0.720 1.00 91.06 88 LEU A N 1
ATOM 708 C CA . LEU A 1 88 ? 4.313 -3.238 -1.993 1.00 91.06 88 LEU A CA 1
ATOM 709 C C . LEU A 1 88 ? 5.188 -2.078 -2.455 1.00 91.06 88 LEU A C 1
ATOM 711 O O . LEU A 1 88 ? 6.148 -2.299 -3.186 1.00 91.06 88 LEU A O 1
ATOM 715 N N . TYR A 1 89 ? 4.838 -0.858 -2.054 1.00 91.56 89 TYR A N 1
ATOM 716 C CA . TYR A 1 89 ? 5.611 0.337 -2.349 1.00 91.56 89 TYR A CA 1
ATOM 717 C C . TYR A 1 89 ? 5.348 1.416 -1.308 1.00 91.56 89 TYR A C 1
ATOM 719 O O . TYR A 1 89 ? 4.207 1.623 -0.893 1.00 91.56 89 TYR A O 1
ATOM 727 N N . ASP A 1 90 ? 6.395 2.135 -0.938 1.00 91.31 90 ASP A N 1
ATOM 728 C CA . ASP A 1 90 ? 6.352 3.243 0.004 1.00 91.31 90 ASP A CA 1
ATOM 729 C C . ASP A 1 90 ? 7.035 4.455 -0.618 1.00 91.31 90 ASP A C 1
ATOM 731 O O . ASP A 1 90 ? 8.198 4.375 -1.002 1.00 91.31 90 ASP A O 1
ATOM 735 N N . THR A 1 91 ? 6.333 5.583 -0.707 1.00 89.81 91 THR A N 1
ATOM 736 C CA . THR A 1 91 ? 6.875 6.792 -1.344 1.00 89.81 91 THR A CA 1
ATOM 737 C C . THR A 1 91 ? 8.065 7.394 -0.589 1.00 89.81 91 THR A C 1
ATOM 739 O O . THR A 1 91 ? 8.799 8.182 -1.172 1.00 89.81 91 THR A O 1
ATOM 742 N N . LEU A 1 92 ? 8.265 7.068 0.700 1.00 87.81 92 LEU A N 1
ATOM 743 C CA . LEU A 1 92 ? 9.421 7.558 1.462 1.00 87.81 92 LEU A CA 1
ATOM 744 C C . LEU A 1 92 ? 10.689 6.768 1.136 1.00 87.81 92 LEU A C 1
ATOM 746 O O . LEU A 1 92 ? 11.712 7.354 0.804 1.00 87.81 92 LEU A O 1
ATOM 750 N N . THR A 1 93 ? 10.634 5.442 1.266 1.00 85.69 93 THR A N 1
ATOM 751 C CA . THR A 1 93 ? 11.812 4.583 1.062 1.00 85.69 93 THR A CA 1
ATOM 752 C C . THR A 1 93 ? 12.017 4.226 -0.406 1.00 85.69 93 THR A C 1
ATOM 754 O O . THR A 1 93 ? 13.098 3.785 -0.781 1.00 85.69 93 THR A O 1
ATOM 757 N N . LYS A 1 94 ? 10.972 4.379 -1.231 1.00 84.25 94 LYS A N 1
ATOM 758 C CA . LYS A 1 94 ? 10.904 3.977 -2.643 1.00 84.25 94 LYS A CA 1
ATOM 759 C C . LYS A 1 94 ? 11.252 2.503 -2.877 1.00 84.25 94 LYS A C 1
ATOM 761 O O . LYS A 1 94 ? 11.554 2.092 -3.996 1.00 84.25 94 LYS A O 1
ATOM 766 N N . VAL A 1 95 ? 11.168 1.685 -1.824 1.00 81.31 95 VAL A N 1
ATOM 767 C CA . VAL A 1 95 ? 11.407 0.243 -1.895 1.00 81.31 95 VAL A CA 1
ATOM 768 C C . VAL A 1 95 ? 10.206 -0.423 -2.547 1.00 81.31 95 VAL A C 1
ATOM 770 O O . VAL A 1 95 ? 9.061 -0.216 -2.142 1.00 81.31 95 VAL A O 1
ATOM 773 N N . ASN A 1 96 ? 10.483 -1.242 -3.557 1.00 82.12 96 ASN A N 1
ATOM 774 C CA . ASN A 1 96 ? 9.482 -1.990 -4.294 1.00 82.12 96 ASN A CA 1
ATOM 775 C C . ASN A 1 96 ? 9.564 -3.477 -3.938 1.00 82.12 96 ASN A C 1
ATOM 777 O O . ASN A 1 96 ? 10.499 -4.175 -4.327 1.00 82.12 96 ASN A O 1
ATOM 781 N N . SER A 1 97 ? 8.550 -3.958 -3.226 1.00 80.88 97 SER A N 1
ATOM 782 C CA . SER A 1 97 ? 8.438 -5.351 -2.782 1.00 80.88 97 SER A CA 1
ATOM 783 C C . SER A 1 97 ? 7.544 -6.188 -3.702 1.00 80.88 97 SER A C 1
ATOM 785 O O . SER A 1 97 ? 7.183 -7.317 -3.368 1.00 80.88 97 SER A O 1
ATOM 787 N N . HIS A 1 98 ? 7.136 -5.653 -4.857 1.00 79.69 98 HIS A N 1
ATOM 788 C CA . HIS A 1 98 ? 6.252 -6.359 -5.772 1.00 79.69 98 HIS A CA 1
ATOM 789 C C . HIS A 1 98 ? 6.957 -7.592 -6.382 1.00 79.69 98 HIS A C 1
ATOM 791 O O . HIS A 1 98 ? 8.047 -7.446 -6.943 1.00 79.69 98 HIS A O 1
ATOM 797 N N . PRO A 1 99 ? 6.345 -8.797 -6.368 1.00 71.69 99 PRO A N 1
ATOM 798 C CA . PRO A 1 99 ? 7.005 -10.046 -6.779 1.00 71.69 99 PRO A CA 1
ATOM 799 C C . PRO A 1 99 ? 7.590 -10.012 -8.196 1.00 71.69 99 PRO A C 1
ATOM 801 O O . PRO A 1 99 ? 8.686 -10.503 -8.439 1.00 71.69 99 PRO A O 1
ATOM 804 N N . GLN A 1 100 ? 6.883 -9.369 -9.129 1.00 69.94 100 GLN A N 1
ATOM 805 C CA . GLN A 1 100 ? 7.319 -9.211 -10.526 1.00 69.94 100 GLN A CA 1
ATOM 806 C C . GLN A 1 100 ? 8.342 -8.076 -10.740 1.00 69.94 100 GLN A C 1
ATOM 808 O O . GLN A 1 100 ? 8.794 -7.862 -11.858 1.00 69.94 100 GLN A O 1
ATOM 813 N N . PHE A 1 101 ? 8.674 -7.311 -9.699 1.00 63.00 101 PHE A N 1
ATOM 814 C CA . PHE A 1 101 ? 9.448 -6.067 -9.781 1.00 63.00 101 PHE A CA 1
ATOM 815 C C . PHE A 1 101 ? 10.717 -6.092 -8.924 1.00 63.00 101 PHE A C 1
ATOM 817 O O . PHE A 1 101 ? 11.422 -5.090 -8.883 1.00 63.00 101 PHE A O 1
ATOM 824 N N . LYS A 1 102 ? 11.073 -7.242 -8.325 1.00 55.66 102 LYS A N 1
ATOM 825 C CA . LYS A 1 102 ? 12.300 -7.414 -7.521 1.00 55.66 102 LYS A CA 1
ATOM 826 C C . LYS A 1 102 ? 13.595 -7.036 -8.280 1.00 55.66 102 LYS A C 1
ATOM 828 O O . LYS A 1 102 ? 14.648 -6.965 -7.664 1.00 55.66 102 LYS A O 1
ATOM 833 N N . LYS A 1 103 ? 13.529 -6.804 -9.604 1.00 51.19 103 LYS A N 1
ATOM 834 C CA . LYS A 1 103 ? 14.662 -6.446 -10.480 1.00 51.19 103 LYS A CA 1
ATOM 835 C C . LYS A 1 103 ? 14.415 -5.297 -11.475 1.00 51.19 103 LYS A C 1
ATOM 837 O O . LYS A 1 103 ? 15.317 -4.985 -12.243 1.00 51.19 103 LYS A O 1
ATOM 842 N N . ALA A 1 104 ? 13.231 -4.684 -11.524 1.00 49.44 104 ALA A N 1
ATOM 843 C CA . ALA A 1 104 ? 12.947 -3.656 -12.534 1.00 49.44 104 ALA A CA 1
ATOM 844 C C . ALA A 1 104 ? 13.067 -2.242 -11.934 1.00 49.44 104 ALA A C 1
ATOM 846 O O . ALA A 1 104 ? 12.514 -1.969 -10.871 1.00 49.44 104 ALA A O 1
ATOM 847 N N . LYS A 1 105 ? 13.791 -1.340 -12.611 1.00 53.22 105 LYS A N 1
ATOM 848 C CA . LYS A 1 105 ? 13.817 0.090 -12.258 1.00 53.22 105 LYS A CA 1
ATOM 849 C C . LYS A 1 105 ? 12.447 0.698 -12.603 1.00 53.22 105 LYS A C 1
ATOM 851 O O . LYS A 1 105 ? 11.931 0.452 -13.695 1.00 53.22 105 LYS A O 1
ATOM 856 N N . LEU A 1 106 ? 11.825 1.370 -11.630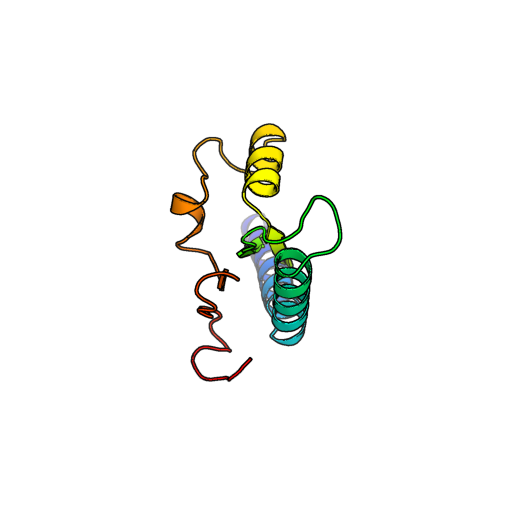 1.00 57.09 106 LEU A N 1
ATOM 857 C CA . LEU A 1 106 ? 10.549 2.088 -11.775 1.00 57.09 106 LEU A CA 1
ATOM 858 C C . LEU A 1 106 ? 10.774 3.489 -12.334 1.00 57.09 106 LEU A C 1
ATOM 860 O O . LEU A 1 106 ? 11.781 4.106 -11.927 1.00 57.09 106 LEU A O 1
#

Radius of gyration: 15.76 Å; chains: 1; bounding box: 37×52×31 Å

Foldseek 3Di:
DVVVVVVVVVVVVVVLLVVQLDDVQVVVLVVVQLDQCCDDPPSHNFKWFWFCPPSHTDIDGQVRVVVCCVVVVDPVPDGPVNCVVRTQAINVVRDGPRPVPPPPDD

Secondary structure (DSSP, 8-state):
-HHHHHHHHHHHHHHHHHHHSSHHHHHHHHHHHHHHHH-SGGGTT--EEEEEETTEEEEEEHHHHHHHHHTTSS-TT--HHHHGGGEEEETTT--B--GGGTT---

pLDDT: mean 81.54, std 11.55, range [49.44, 93.0]